Protein AF-A0A6S5TPR7-F1 (afdb_monomer_lite)

Organism: Pseudomonas putida (NCBI:txid303)

Sequence (66 aa):
MSKPHWSDAPEWAEWLSQDSDGEWFWWESMPILIPGKAGWTGGGRYKWARKTPNYQPFGLTLERRS

Radius of gyration: 10.75 Å; chains: 1; bounding box: 24×25×29 Å

Secondary structure (DSSP, 8-state):
-----GGGS-TT--EEEE-TTSEEEEESS--EEPTTSSSEE-SS-EEEEEE-SPPSSGGG--EE--

Structure (mmCIF, N/CA/C/O backbone):
data_AF-A0A6S5TPR7-F1
#
_entry.id   AF-A0A6S5TPR7-F1
#
loop_
_atom_site.group_PDB
_atom_site.id
_atom_site.type_symbol
_atom_site.label_atom_id
_atom_site.label_alt_id
_atom_site.label_comp_id
_atom_site.label_asym_id
_atom_site.label_entity_id
_atom_site.label_seq_id
_atom_site.pdbx_PDB_ins_code
_atom_site.Cartn_x
_atom_site.Cartn_y
_atom_site.Cartn_z
_atom_site.occupancy
_atom_site.B_iso_or_equiv
_atom_site.auth_seq_id
_atom_site.auth_comp_id
_atom_site.auth_asym_id
_atom_site.auth_atom_id
_atom_site.pdbx_PDB_model_num
ATOM 1 N N . MET A 1 1 ? 8.873 19.693 0.776 1.00 57.12 1 MET A N 1
ATOM 2 C CA . MET A 1 1 ? 7.572 19.055 1.074 1.00 57.12 1 MET A CA 1
ATOM 3 C C . MET A 1 1 ? 7.825 17.577 1.282 1.00 57.12 1 MET A C 1
ATOM 5 O O . MET A 1 1 ? 8.391 16.953 0.395 1.00 5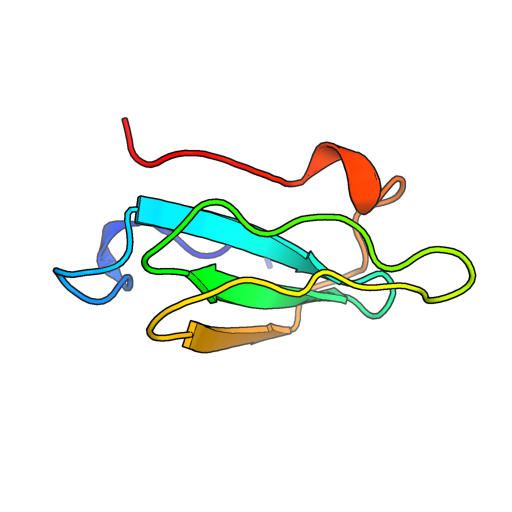7.12 1 MET A O 1
ATOM 9 N N . SER A 1 2 ? 7.514 17.074 2.469 1.00 79.69 2 SER A N 1
ATOM 10 C CA . SER A 1 2 ? 7.877 15.740 2.962 1.00 79.69 2 SER A CA 1
ATOM 11 C C . SER A 1 2 ? 6.735 14.727 2.808 1.00 79.69 2 SER A C 1
ATOM 13 O O . SER A 1 2 ? 5.603 15.112 2.506 1.00 79.69 2 SER A O 1
ATOM 15 N N . LYS A 1 3 ? 7.058 13.441 3.019 1.00 86.81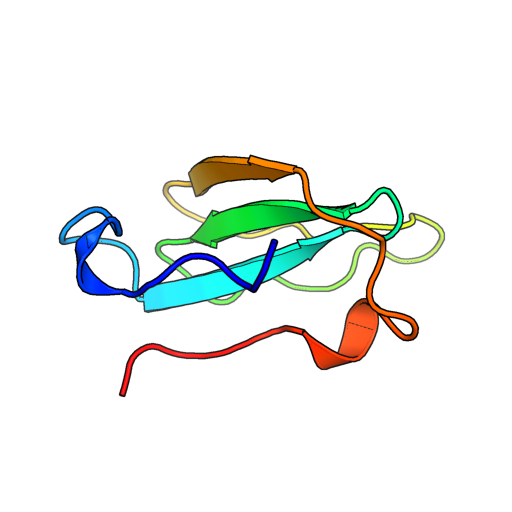 3 LYS A N 1
ATOM 16 C CA . LYS A 1 3 ? 6.130 12.300 3.138 1.00 86.81 3 LYS A CA 1
ATOM 17 C C . LYS A 1 3 ? 4.850 12.682 3.915 1.00 86.81 3 LYS A C 1
ATOM 19 O O . LYS A 1 3 ? 4.970 13.403 4.911 1.00 86.81 3 LYS A O 1
ATOM 24 N N . PRO A 1 4 ? 3.650 12.235 3.492 1.00 91.19 4 PRO A N 1
ATOM 25 C CA . PRO A 1 4 ? 2.417 12.475 4.241 1.00 91.19 4 PRO A CA 1
ATOM 26 C C . PRO A 1 4 ? 2.481 11.872 5.652 1.00 91.19 4 PRO A C 1
ATOM 28 O O . PRO A 1 4 ? 3.156 10.869 5.885 1.00 91.19 4 PRO A O 1
ATOM 31 N N . HIS A 1 5 ? 1.798 12.510 6.602 1.00 92.12 5 HIS A N 1
ATOM 32 C CA . HIS A 1 5 ? 1.797 12.089 8.000 1.00 92.12 5 HIS A CA 1
ATOM 33 C C . HIS A 1 5 ? 0.604 11.169 8.288 1.00 92.12 5 HIS A C 1
ATOM 35 O O . HIS A 1 5 ? -0.479 11.354 7.736 1.00 92.12 5 HIS A O 1
ATOM 41 N N . TRP A 1 6 ? 0.775 10.202 9.192 1.00 93.94 6 TRP A N 1
ATOM 42 C CA . TRP A 1 6 ? -0.281 9.246 9.555 1.00 93.94 6 TRP A CA 1
ATOM 43 C C . TRP A 1 6 ? -1.507 9.887 10.223 1.00 93.94 6 TRP A C 1
ATOM 45 O O . TRP A 1 6 ? -2.568 9.274 10.258 1.00 93.94 6 TRP A O 1
ATOM 55 N N . SER A 1 7 ? -1.399 11.126 10.712 1.00 93.81 7 SER A N 1
ATOM 56 C CA . SER A 1 7 ? -2.552 11.900 11.205 1.00 93.81 7 SER A CA 1
ATOM 57 C C . SER A 1 7 ? -3.556 12.256 10.108 1.00 93.81 7 SER A C 1
ATOM 59 O O . SER A 1 7 ? -4.720 12.483 10.415 1.00 93.81 7 SER A O 1
ATOM 61 N N . ASP A 1 8 ? -3.11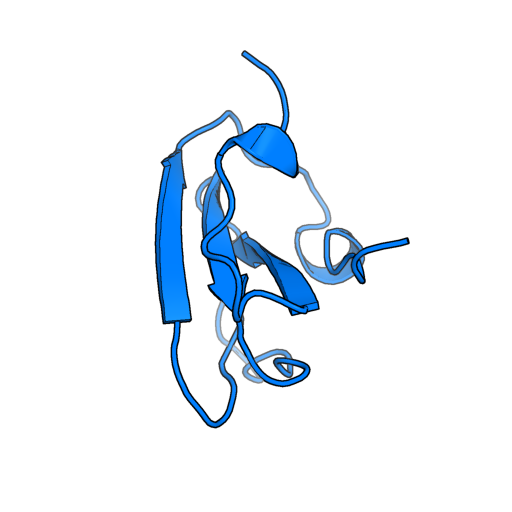3 12.309 8.849 1.00 93.06 8 ASP A N 1
ATOM 62 C CA . ASP A 1 8 ? -3.961 12.607 7.688 1.00 93.06 8 ASP A CA 1
ATOM 63 C C . ASP A 1 8 ? -4.522 11.323 7.050 1.00 93.06 8 ASP A C 1
ATOM 65 O O . ASP A 1 8 ? -5.298 11.371 6.086 1.00 93.06 8 ASP A O 1
ATOM 69 N N . ALA A 1 9 ? -4.089 10.162 7.549 1.00 94.88 9 ALA A N 1
ATOM 70 C CA . ALA A 1 9 ? -4.465 8.871 7.015 1.00 94.88 9 ALA A CA 1
ATOM 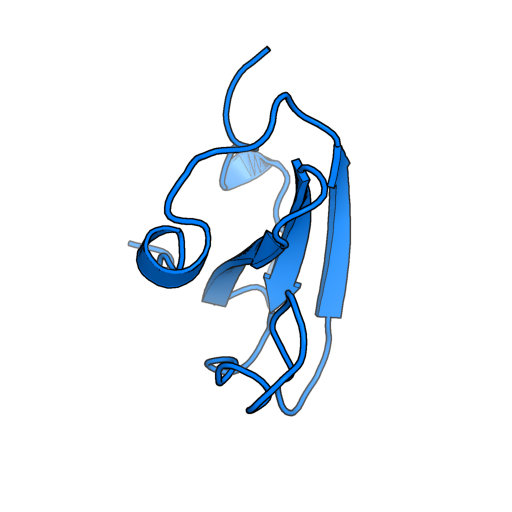71 C C . ALA A 1 9 ? -5.904 8.518 7.427 1.00 94.88 9 ALA A C 1
ATOM 73 O O . ALA A 1 9 ? -6.309 8.762 8.566 1.00 94.88 9 ALA A O 1
ATOM 74 N N . PRO A 1 10 ? -6.692 7.908 6.527 1.00 95.81 10 PRO A N 1
ATOM 75 C CA . PRO A 1 10 ? -7.956 7.294 6.908 1.00 95.81 10 PR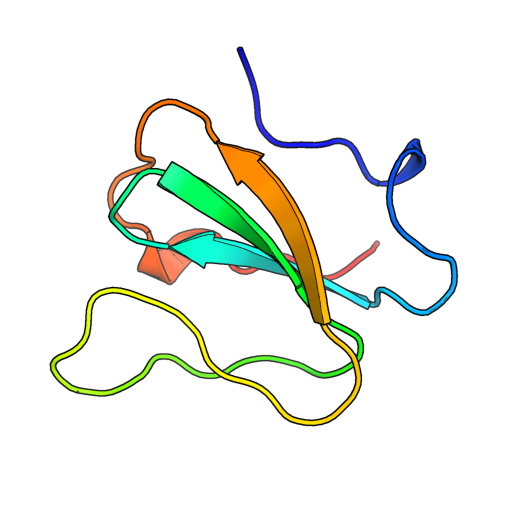O A CA 1
ATOM 76 C C . PRO A 1 10 ? -7.772 6.276 8.040 1.00 95.81 10 PRO A C 1
ATOM 78 O O . PRO A 1 10 ? -6.747 5.604 8.107 1.00 95.81 10 PRO A O 1
ATOM 81 N N . GLU A 1 11 ? -8.788 6.095 8.886 1.00 95.81 11 GLU A N 1
ATOM 82 C CA . GLU A 1 11 ? -8.717 5.155 10.019 1.00 95.81 11 GLU A CA 1
ATOM 83 C C . GLU A 1 11 ? -8.387 3.721 9.595 1.00 95.81 11 GLU A C 1
ATOM 85 O O . GLU A 1 11 ? -7.714 3.010 10.326 1.00 95.81 11 GLU A O 1
ATOM 90 N N . TRP A 1 12 ? -8.810 3.330 8.393 1.00 95.12 12 TRP A N 1
ATOM 91 C CA . TRP A 1 12 ? -8.570 2.012 7.812 1.00 95.12 12 TRP A CA 1
ATOM 92 C C . TRP A 1 12 ? -7.200 1.836 7.158 1.00 95.12 12 TRP A C 1
ATOM 94 O O . TRP A 1 12 ? -6.893 0.746 6.685 1.00 95.12 12 TRP A O 1
ATOM 104 N N . ALA A 1 13 ? -6.421 2.908 7.021 1.00 95.88 13 ALA A N 1
ATOM 105 C CA . ALA A 1 13 ? -5.131 2.834 6.361 1.00 95.88 13 ALA A CA 1
ATOM 106 C C . ALA A 1 13 ? -4.106 2.184 7.293 1.00 95.88 13 ALA A C 1
ATOM 108 O O . ALA A 1 13 ? -3.827 2.689 8.383 1.00 95.88 13 ALA A O 1
ATOM 109 N N . GLU A 1 14 ? -3.514 1.102 6.804 1.00 96.06 14 GLU A N 1
ATOM 110 C CA . GLU A 1 14 ? -2.483 0.315 7.482 1.00 96.06 14 GLU A CA 1
ATOM 111 C C . GLU A 1 14 ? -1.126 0.450 6.788 1.00 96.06 14 GLU A C 1
ATOM 113 O O . GLU A 1 14 ? -0.083 0.234 7.406 1.00 96.06 14 GLU A O 1
ATOM 118 N N . TRP A 1 15 ? -1.122 0.840 5.508 1.00 95.88 15 TRP A N 1
ATOM 119 C CA . TRP A 1 15 ? 0.093 0.993 4.715 1.00 95.88 15 TRP A CA 1
ATOM 120 C C . TRP A 1 15 ? 0.132 2.311 3.956 1.00 95.88 15 TRP A C 1
ATOM 122 O O . TRP A 1 15 ? -0.895 2.877 3.579 1.00 95.88 15 TRP A O 1
ATOM 132 N N . LEU A 1 16 ? 1.347 2.777 3.714 1.00 95.00 16 LEU A N 1
ATOM 133 C CA . LEU A 1 16 ? 1.661 3.950 2.922 1.00 95.00 16 LEU A CA 1
ATOM 134 C C . LEU A 1 16 ? 2.752 3.572 1.929 1.00 95.00 16 LEU A C 1
ATOM 136 O O . LEU A 1 16 ? 3.745 2.959 2.310 1.00 95.00 16 LEU A O 1
ATOM 140 N N . SER A 1 17 ? 2.593 3.951 0.668 1.00 93.94 17 SER A N 1
ATOM 141 C CA . SER A 1 17 ? 3.647 3.799 -0.333 1.00 93.94 17 SER A CA 1
ATOM 142 C C . SER A 1 17 ? 3.699 5.003 -1.259 1.00 93.94 17 SER A C 1
ATOM 144 O O . SER A 1 17 ? 2.722 5.749 -1.375 1.00 93.94 17 SER A O 1
ATOM 146 N N . GLN A 1 18 ? 4.844 5.188 -1.910 1.00 92.62 18 GLN A N 1
ATOM 147 C CA . GLN A 1 18 ? 5.018 6.133 -3.001 1.00 92.62 18 GLN A CA 1
ATOM 148 C C . GLN A 1 18 ? 5.267 5.385 -4.312 1.00 92.62 18 GLN A C 1
ATOM 150 O O . GLN A 1 18 ? 6.074 4.451 -4.369 1.00 92.62 18 GLN A O 1
ATOM 155 N N . ASP A 1 19 ? 4.607 5.833 -5.369 1.00 90.19 19 ASP A N 1
ATOM 156 C CA . ASP A 1 19 ? 4.898 5.437 -6.738 1.00 90.19 19 ASP A CA 1
ATOM 157 C C . ASP A 1 19 ? 6.115 6.206 -7.282 1.00 90.19 19 ASP A C 1
ATOM 159 O O . ASP A 1 19 ? 6.587 7.203 -6.724 1.00 90.19 19 ASP A O 1
ATOM 163 N N . SER A 1 20 ? 6.668 5.727 -8.394 1.00 87.81 20 SER A N 1
ATOM 164 C CA . SER A 1 20 ? 7.887 6.286 -8.999 1.00 87.81 20 SER A CA 1
ATOM 165 C C . SER A 1 20 ? 7.774 7.743 -9.451 1.00 87.81 20 SER A C 1
ATOM 167 O O . SER A 1 20 ? 8.797 8.405 -9.645 1.00 87.81 20 SER A O 1
ATOM 169 N N . ASP A 1 21 ? 6.550 8.225 -9.645 1.00 87.44 21 ASP A N 1
ATOM 170 C CA . ASP A 1 21 ? 6.205 9.559 -10.120 1.00 87.44 21 ASP A CA 1
ATOM 171 C C . ASP A 1 21 ? 5.925 10.538 -8.962 1.00 87.44 21 ASP A C 1
ATOM 173 O O . ASP A 1 21 ? 5.492 11.676 -9.185 1.00 87.44 21 ASP A O 1
ATOM 177 N N . GLY A 1 22 ? 6.168 10.084 -7.730 1.00 90.69 22 GLY A N 1
ATOM 178 C CA . GLY A 1 22 ? 6.090 10.887 -6.524 1.00 90.69 22 GLY A CA 1
ATOM 179 C C . GLY A 1 22 ? 4.724 10.874 -5.835 1.00 90.69 22 GLY A C 1
ATOM 180 O O . GLY A 1 22 ? 4.558 11.570 -4.824 1.00 90.69 22 GLY A O 1
ATOM 181 N N . GLU A 1 23 ? 3.752 10.124 -6.357 1.00 92.81 23 GLU A N 1
ATOM 182 C CA . GLU A 1 23 ? 2.413 10.007 -5.776 1.00 92.81 23 GLU A CA 1
ATOM 183 C C . GLU A 1 23 ? 2.380 9.050 -4.590 1.00 92.81 23 GLU A C 1
ATOM 185 O O . GLU A 1 23 ? 2.893 7.940 -4.654 1.00 92.81 23 GLU A O 1
ATOM 190 N N . TRP A 1 24 ? 1.771 9.495 -3.495 1.00 94.00 24 TRP A N 1
ATOM 191 C CA . TRP A 1 24 ? 1.599 8.710 -2.281 1.00 94.00 24 TRP A CA 1
ATOM 192 C C . TRP A 1 24 ? 0.188 8.147 -2.181 1.00 94.00 24 TRP A C 1
ATOM 194 O O . TRP A 1 24 ? -0.790 8.862 -2.424 1.00 94.00 24 TRP A O 1
ATOM 204 N N . PHE A 1 25 ? 0.088 6.910 -1.706 1.00 94.94 25 PHE A N 1
ATOM 205 C CA . PHE A 1 25 ? -1.171 6.199 -1.525 1.00 94.94 25 PHE A CA 1
ATOM 206 C C . PHE A 1 25 ? -1.248 5.551 -0.145 1.00 94.94 25 PHE A C 1
ATOM 208 O O . PHE A 1 25 ? -0.314 4.881 0.296 1.00 94.94 25 PHE A O 1
ATOM 215 N N . TRP A 1 26 ? -2.387 5.744 0.515 1.00 96.38 26 TRP A N 1
ATOM 216 C CA . TRP A 1 26 ? -2.794 4.979 1.689 1.00 96.38 26 TRP A CA 1
ATOM 217 C C . TRP A 1 26 ? -3.449 3.674 1.248 1.00 96.38 26 TRP A C 1
ATOM 219 O O . TRP A 1 26 ? -4.276 3.705 0.334 1.00 96.38 26 TRP A O 1
ATOM 229 N N . TRP A 1 27 ? -3.157 2.573 1.936 1.00 96.50 27 TRP A N 1
ATOM 230 C CA . TRP A 1 27 ? -3.726 1.256 1.656 1.00 96.50 27 TRP A CA 1
ATOM 231 C C . TRP A 1 27 ? -4.241 0.586 2.924 1.00 96.50 27 TRP A C 1
ATOM 233 O O . TRP A 1 27 ? -3.629 0.672 3.988 1.00 96.50 27 TRP A O 1
ATOM 243 N N . GLU A 1 28 ? -5.360 -0.115 2.791 1.00 96.19 28 GLU A N 1
ATOM 244 C CA . GLU A 1 28 ? -5.924 -0.969 3.838 1.00 96.19 28 GLU A CA 1
ATOM 245 C C . GLU A 1 28 ? -5.138 -2.274 4.000 1.00 96.19 28 GLU A C 1
ATOM 247 O O . GLU A 1 28 ? -4.884 -2.725 5.109 1.00 96.19 28 GLU A O 1
ATOM 252 N N . SER A 1 29 ? -4.727 -2.890 2.891 1.00 95.38 29 SER A N 1
ATOM 253 C CA . SER A 1 29 ? -3.914 -4.111 2.889 1.00 95.38 29 SER A CA 1
ATOM 254 C C . SER A 1 29 ? -2.536 -3.846 2.303 1.00 95.38 29 SER A C 1
ATOM 256 O O . SER A 1 29 ? -2.354 -2.885 1.559 1.00 95.38 29 SER A O 1
ATOM 258 N N . MET A 1 30 ? -1.572 -4.715 2.621 1.00 94.50 30 MET A N 1
ATOM 259 C CA . MET A 1 30 ? -0.202 -4.583 2.128 1.00 94.50 30 MET A CA 1
ATOM 260 C C . MET A 1 30 ? -0.194 -4.601 0.593 1.00 94.50 30 MET A C 1
ATOM 262 O O . MET A 1 30 ? -0.575 -5.620 0.007 1.00 94.50 30 MET A O 1
ATOM 266 N N . PRO A 1 31 ? 0.223 -3.514 -0.078 1.00 93.75 31 PRO A N 1
ATOM 267 C CA . PRO A 1 31 ? 0.365 -3.525 -1.517 1.00 93.75 31 PRO A CA 1
ATOM 268 C C . PRO A 1 31 ? 1.628 -4.291 -1.931 1.00 93.75 31 PRO A C 1
ATOM 270 O O . PRO A 1 31 ? 2.597 -4.418 -1.182 1.00 93.75 31 PRO A O 1
ATOM 273 N N . ILE A 1 32 ? 1.625 -4.776 -3.164 1.00 91.62 32 ILE A N 1
ATOM 274 C CA . ILE A 1 32 ? 2.749 -5.413 -3.841 1.00 91.62 32 ILE A CA 1
ATOM 275 C C . ILE A 1 32 ? 3.227 -4.530 -4.994 1.00 91.62 32 ILE A C 1
ATOM 277 O O . ILE A 1 32 ? 2.458 -3.775 -5.595 1.00 91.62 32 ILE A O 1
ATOM 281 N N . LEU A 1 33 ? 4.513 -4.633 -5.323 1.00 89.69 33 LEU A N 1
ATOM 282 C CA . LEU A 1 33 ? 5.053 -3.999 -6.522 1.00 89.69 33 LEU A CA 1
ATOM 283 C C . LEU A 1 33 ? 4.454 -4.649 -7.764 1.00 89.69 33 LEU A C 1
ATOM 285 O O . LEU A 1 33 ? 4.375 -5.875 -7.853 1.00 89.69 33 LEU A O 1
ATOM 289 N N . ILE A 1 34 ? 4.081 -3.831 -8.746 1.00 84.31 34 ILE A N 1
ATOM 290 C CA . ILE A 1 34 ? 3.644 -4.337 -10.044 1.00 84.31 34 ILE A CA 1
ATOM 291 C C . ILE A 1 34 ? 4.889 -4.599 -10.908 1.00 84.31 34 ILE A C 1
ATOM 293 O O . ILE A 1 34 ? 5.598 -3.647 -11.247 1.00 84.31 34 ILE A O 1
ATOM 297 N N . PRO A 1 35 ? 5.167 -5.848 -11.327 1.00 82.44 35 PRO A N 1
ATOM 298 C CA . PRO A 1 35 ? 6.314 -6.138 -12.183 1.00 82.44 35 PRO A CA 1
ATOM 299 C C . PRO A 1 35 ? 6.259 -5.338 -13.489 1.00 82.44 35 PRO A C 1
ATOM 301 O O . PRO A 1 35 ? 5.240 -5.322 -14.180 1.00 82.44 35 PRO A O 1
ATOM 304 N N . GLY A 1 36 ? 7.356 -4.656 -13.824 1.00 82.25 36 GLY A N 1
ATOM 305 C CA . GLY A 1 36 ? 7.453 -3.839 -15.037 1.00 82.25 36 GLY A CA 1
ATOM 306 C C . GLY A 1 36 ? 6.646 -2.535 -15.013 1.00 82.25 36 GLY A C 1
ATOM 307 O O . GLY A 1 36 ? 6.621 -1.835 -16.024 1.00 82.25 36 GLY A O 1
ATOM 308 N N . LYS A 1 37 ? 6.007 -2.180 -13.888 1.00 81.88 37 LYS A N 1
ATOM 309 C CA . LYS A 1 37 ? 5.410 -0.854 -13.694 1.00 81.88 37 LYS A CA 1
ATOM 310 C C . LYS A 1 37 ? 6.055 -0.132 -12.525 1.00 81.88 37 LYS A C 1
ATOM 312 O O . LYS A 1 37 ? 6.728 -0.705 -11.676 1.00 81.88 37 LYS A O 1
ATOM 317 N N . ALA A 1 38 ? 5.839 1.169 -12.517 1.00 83.25 38 ALA A N 1
ATOM 318 C CA . ALA A 1 38 ? 6.538 2.088 -11.650 1.00 83.25 38 ALA A CA 1
ATOM 319 C C . ALA A 1 38 ? 5.642 2.523 -10.473 1.00 83.25 38 ALA A C 1
ATOM 321 O O . ALA A 1 38 ? 5.537 3.711 -10.173 1.00 83.25 38 ALA A O 1
ATOM 322 N N . GLY A 1 39 ? 4.967 1.547 -9.853 1.00 86.62 39 GLY A N 1
ATOM 323 C CA . GLY A 1 39 ? 4.015 1.778 -8.770 1.00 86.62 39 GLY A CA 1
ATOM 324 C C . GLY A 1 39 ? 3.541 0.511 -8.058 1.00 86.62 39 GLY A C 1
ATOM 325 O O . GLY A 1 39 ? 3.943 -0.613 -8.394 1.00 86.62 39 GLY A O 1
ATOM 326 N N . TRP A 1 40 ? 2.692 0.723 -7.059 1.00 90.12 40 TRP A N 1
ATOM 327 C CA . TRP A 1 40 ? 2.166 -0.300 -6.157 1.00 90.12 40 TRP A CA 1
ATOM 328 C C . TRP A 1 40 ? 0.712 -0.667 -6.492 1.00 90.12 40 TRP A C 1
ATOM 330 O O . TRP A 1 40 ? -0.065 0.147 -6.988 1.00 90.12 40 TRP A O 1
ATOM 340 N N . THR A 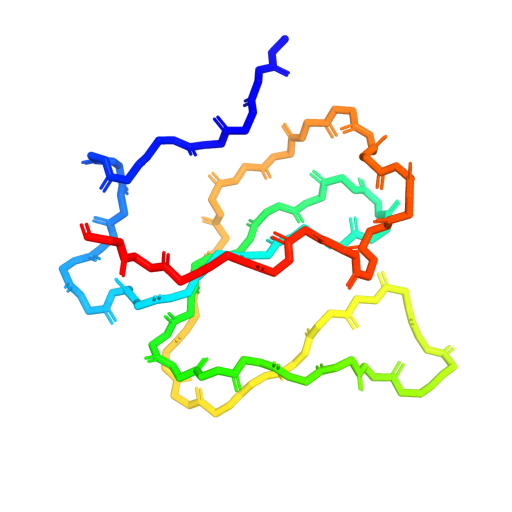1 41 ? 0.317 -1.909 -6.215 1.00 89.38 41 THR A N 1
ATOM 341 C CA . THR A 1 41 ? -1.086 -2.347 -6.274 1.00 89.38 41 THR A CA 1
ATOM 342 C C . THR A 1 41 ? -1.405 -3.222 -5.075 1.00 89.38 41 THR A C 1
ATOM 344 O O . THR A 1 41 ? -0.556 -3.982 -4.625 1.00 89.38 41 THR A O 1
ATOM 347 N N . GLY A 1 42 ? -2.615 -3.142 -4.539 1.00 87.06 42 GLY A N 1
ATOM 348 C CA . GLY A 1 42 ? -3.010 -3.897 -3.355 1.00 87.06 42 GLY A CA 1
ATOM 349 C C . GLY A 1 42 ? -4.484 -4.271 -3.383 1.00 87.06 42 GLY A C 1
ATOM 350 O O . GLY A 1 42 ? -5.260 -3.734 -4.173 1.00 87.06 42 GLY A O 1
ATOM 351 N N . GLY A 1 43 ? -4.857 -5.210 -2.515 1.00 79.06 43 GLY A N 1
ATOM 352 C CA . GLY A 1 43 ? -6.258 -5.490 -2.209 1.00 79.06 43 GLY A CA 1
ATOM 353 C C . GLY A 1 43 ? -6.847 -4.463 -1.235 1.00 79.06 43 GLY A C 1
ATOM 354 O O . GLY A 1 43 ? -6.116 -3.763 -0.536 1.00 79.06 43 GLY A O 1
ATOM 355 N N . GLY A 1 44 ? -8.178 -4.404 -1.163 1.00 89.31 44 GLY A N 1
ATOM 356 C CA . GLY A 1 44 ? -8.899 -3.529 -0.232 1.00 89.31 44 GLY A CA 1
ATOM 357 C C . GLY A 1 44 ? -8.984 -2.070 -0.685 1.00 89.31 44 GLY A C 1
ATOM 358 O O . GLY A 1 44 ? -8.853 -1.752 -1.870 1.00 89.31 44 GLY A O 1
ATOM 359 N N . ARG A 1 45 ? -9.263 -1.174 0.267 1.00 94.81 45 ARG A N 1
ATOM 360 C CA . ARG A 1 45 ? -9.358 0.266 0.009 1.00 94.81 45 ARG A CA 1
ATOM 361 C C . ARG A 1 45 ? -7.982 0.883 -0.195 1.00 94.81 45 ARG A C 1
ATOM 363 O O . ARG A 1 45 ? -7.012 0.541 0.482 1.00 94.81 45 ARG A O 1
ATOM 370 N N . TYR A 1 46 ? -7.941 1.866 -1.085 1.00 94.50 46 TYR A N 1
ATOM 371 C CA . TYR A 1 46 ? -6.802 2.753 -1.241 1.00 94.50 46 TYR A CA 1
ATOM 372 C C . TYR A 1 46 ? -7.269 4.196 -1.425 1.00 94.50 46 TYR A C 1
ATOM 374 O O . TYR A 1 46 ? -8.407 4.458 -1.826 1.00 94.50 46 TYR A O 1
ATOM 382 N N . LYS A 1 47 ? -6.403 5.150 -1.083 1.00 96.00 47 LYS A N 1
ATOM 383 C CA . LYS A 1 47 ? -6.691 6.581 -1.202 1.00 96.00 47 LYS A CA 1
ATOM 384 C C . LYS A 1 47 ? -5.425 7.333 -1.574 1.00 96.00 47 LYS A C 1
ATOM 386 O O . LYS A 1 47 ? -4.415 7.223 -0.885 1.00 96.00 47 LYS A O 1
ATOM 391 N N . TRP A 1 48 ? -5.507 8.138 -2.628 1.00 95.44 48 TRP A N 1
ATOM 392 C CA . TRP A 1 48 ? -4.451 9.086 -2.971 1.00 95.44 48 TRP A CA 1
ATOM 393 C C . TRP A 1 48 ? -4.258 10.092 -1.830 1.00 95.44 48 TRP A C 1
ATOM 395 O O . TRP A 1 48 ? -5.222 10.691 -1.345 1.00 95.44 48 TRP A O 1
ATOM 405 N N . ALA A 1 49 ? -3.016 10.247 -1.382 1.00 94.19 49 ALA A N 1
ATOM 406 C CA . ALA A 1 49 ? -2.654 11.140 -0.292 1.00 94.19 49 ALA A CA 1
ATOM 407 C C . ALA A 1 49 ? -2.193 12.497 -0.829 1.00 94.19 49 ALA A C 1
ATOM 409 O O . ALA A 1 49 ? -2.781 13.526 -0.501 1.00 94.19 49 ALA A O 1
ATOM 410 N N . ARG A 1 50 ? -1.116 12.497 -1.626 1.00 93.44 50 ARG A N 1
ATOM 411 C CA . ARG A 1 50 ? -0.516 13.694 -2.237 1.00 93.44 50 ARG A CA 1
ATOM 412 C C . ARG A 1 50 ? 0.603 13.327 -3.210 1.00 93.44 50 ARG A C 1
ATOM 414 O O . ARG A 1 50 ? 1.118 12.217 -3.172 1.00 93.44 50 ARG A O 1
ATOM 421 N N . LYS A 1 51 ? 1.088 14.317 -3.962 1.00 90.88 51 LYS A N 1
ATOM 422 C CA . LYS A 1 51 ? 2.350 14.240 -4.713 1.00 90.88 51 LYS A CA 1
ATOM 423 C C . LYS A 1 51 ? 3.478 14.977 -3.979 1.00 90.88 51 LYS A C 1
ATOM 425 O O . LYS A 1 51 ? 3.263 16.058 -3.417 1.00 90.88 51 LYS A O 1
ATOM 430 N N . THR A 1 52 ? 4.675 14.401 -3.968 1.00 89.19 52 THR A N 1
ATOM 431 C CA . THR A 1 52 ? 5.925 15.035 -3.502 1.00 89.19 52 THR A CA 1
ATOM 432 C C . THR A 1 52 ? 7.034 14.771 -4.527 1.00 89.19 52 THR A C 1
ATOM 434 O O . THR A 1 52 ? 6.811 13.983 -5.442 1.00 89.19 52 THR A O 1
ATOM 437 N N . PRO A 1 53 ? 8.234 15.376 -4.408 1.00 86.00 53 PRO A N 1
ATOM 438 C CA . PRO A 1 53 ? 9.380 14.917 -5.186 1.00 86.00 53 PRO A CA 1
ATOM 439 C C . PRO A 1 53 ? 9.582 13.406 -5.020 1.00 86.00 53 PRO A C 1
ATOM 441 O O . PRO A 1 53 ? 9.322 12.853 -3.943 1.00 86.00 53 PRO A O 1
ATOM 444 N N . ASN A 1 54 ? 10.000 12.756 -6.101 1.00 81.00 54 ASN A N 1
ATOM 445 C CA . ASN A 1 54 ? 10.115 11.304 -6.166 1.00 81.00 54 ASN A CA 1
ATOM 446 C C . ASN A 1 54 ? 11.198 10.843 -5.184 1.00 81.00 54 ASN A C 1
ATOM 448 O O . ASN A 1 54 ? 12.350 11.270 -5.300 1.00 81.00 54 ASN A O 1
ATOM 452 N N . TYR A 1 55 ? 10.856 9.957 -4.246 1.00 68.56 55 TYR A N 1
ATOM 453 C CA . TYR A 1 55 ? 11.873 9.184 -3.544 1.00 68.56 55 TYR A CA 1
ATOM 454 C C . TYR A 1 55 ? 12.336 8.058 -4.462 1.00 68.56 55 TYR A C 1
ATOM 456 O O . TYR A 1 55 ? 11.550 7.216 -4.890 1.00 68.56 55 TYR A O 1
ATOM 464 N N . GLN A 1 56 ? 13.631 8.039 -4.760 1.00 69.25 56 GLN A N 1
ATOM 465 C CA . GLN A 1 56 ? 14.282 6.913 -5.416 1.00 69.25 56 GLN A CA 1
ATOM 466 C C . GLN A 1 56 ? 15.153 6.185 -4.386 1.00 69.25 56 GLN A C 1
ATOM 468 O O . GLN A 1 56 ? 15.960 6.841 -3.725 1.00 69.25 56 GLN A O 1
ATOM 473 N N . PRO A 1 57 ? 15.023 4.855 -4.244 1.00 74.88 57 PRO A N 1
ATOM 474 C CA . PRO A 1 57 ? 14.097 3.967 -4.962 1.00 74.88 57 PRO A CA 1
ATOM 475 C C . PRO A 1 57 ? 12.673 3.951 -4.356 1.00 74.88 57 PRO A C 1
ATOM 477 O O . PRO A 1 57 ? 12.498 3.679 -3.169 1.00 74.88 57 PRO A O 1
ATOM 480 N N . PHE A 1 58 ? 11.639 4.148 -5.187 1.00 75.69 58 PHE A N 1
ATOM 481 C CA . PHE A 1 58 ? 10.228 4.145 -4.747 1.00 75.69 58 PHE A CA 1
ATOM 482 C C . PHE A 1 58 ? 9.796 2.793 -4.145 1.00 75.69 58 PHE A C 1
ATOM 484 O O . PHE A 1 58 ? 8.952 2.739 -3.253 1.00 75.69 58 PHE A O 1
ATOM 491 N N . GLY A 1 59 ? 10.440 1.697 -4.564 1.00 75.44 59 GLY A N 1
ATOM 492 C CA . GLY A 1 59 ? 10.223 0.347 -4.035 1.00 75.44 59 GLY A CA 1
ATOM 493 C C . GLY A 1 59 ? 10.578 0.159 -2.553 1.00 75.44 59 GLY A C 1
ATOM 494 O O . GLY A 1 59 ? 10.198 -0.850 -1.970 1.00 75.44 59 GLY A O 1
ATOM 495 N N . LEU A 1 60 ? 11.272 1.120 -1.930 1.00 81.69 60 LEU A N 1
ATOM 496 C CA . LEU A 1 60 ? 11.597 1.109 -0.496 1.00 81.69 60 LEU A CA 1
ATOM 497 C C . LEU A 1 60 ? 10.685 2.018 0.342 1.00 81.69 60 LEU A C 1
ATOM 499 O O . LEU A 1 60 ? 10.907 2.170 1.538 1.00 81.69 60 LEU A O 1
ATOM 503 N N . THR A 1 61 ? 9.678 2.645 -0.271 1.00 86.12 61 THR A N 1
ATOM 504 C CA . THR A 1 61 ? 8.796 3.605 0.417 1.00 86.12 61 THR A CA 1
ATOM 505 C C . THR A 1 61 ? 7.612 2.955 1.125 1.00 86.12 61 THR A C 1
ATOM 507 O O . THR A 1 61 ? 6.868 3.662 1.801 1.00 86.12 61 THR A O 1
ATOM 510 N N . LEU A 1 62 ? 7.427 1.637 0.975 1.00 91.12 62 LEU A N 1
ATOM 511 C CA . LEU A 1 62 ? 6.352 0.913 1.641 1.00 91.12 62 LEU A CA 1
ATOM 512 C C . LEU A 1 62 ? 6.571 0.909 3.157 1.00 91.12 62 LEU A C 1
ATOM 514 O O . LEU A 1 62 ? 7.506 0.297 3.670 1.00 91.12 62 LEU A O 1
ATOM 518 N N . GLU A 1 63 ? 5.665 1.568 3.862 1.00 92.81 63 GLU A N 1
ATOM 519 C CA . GLU A 1 63 ? 5.674 1.729 5.307 1.00 92.81 63 GLU A CA 1
ATOM 520 C C . GLU A 1 63 ? 4.361 1.211 5.894 1.00 92.81 63 GLU A C 1
ATOM 522 O O . GLU A 1 63 ? 3.284 1.492 5.366 1.00 92.81 63 GLU A O 1
ATOM 527 N N . ARG A 1 64 ? 4.449 0.473 7.005 1.00 93.38 64 ARG A N 1
ATOM 528 C CA . ARG A 1 64 ? 3.285 0.073 7.804 1.00 93.38 64 ARG A CA 1
ATOM 529 C C . ARG A 1 64 ? 3.057 1.088 8.915 1.00 93.38 64 ARG A C 1
ATOM 531 O O . ARG A 1 64 ? 4.024 1.557 9.515 1.00 93.38 64 ARG A O 1
ATOM 538 N N . ARG A 1 65 ? 1.795 1.369 9.227 1.00 90.31 65 ARG A N 1
ATOM 539 C CA . ARG A 1 65 ? 1.416 2.148 10.406 1.00 90.31 65 ARG A CA 1
ATOM 540 C C . ARG A 1 65 ? 1.998 1.492 11.667 1.00 90.31 65 ARG A C 1
ATOM 542 O O . ARG A 1 65 ? 1.896 0.274 11.837 1.00 90.31 65 ARG A O 1
ATOM 549 N N . SER A 1 66 ? 2.670 2.290 12.496 1.00 79.06 66 SER A N 1
ATOM 550 C CA . SER A 1 66 ? 3.288 1.881 13.768 1.00 79.06 66 SER A CA 1
ATOM 551 C C . SER A 1 66 ? 2.428 2.257 14.960 1.00 79.06 66 SER A C 1
ATOM 553 O O . SER A 1 66 ? 1.901 3.394 14.920 1.00 79.06 66 SER A O 1
#

Foldseek 3Di:
DDDDDCVQADPQFFKWFAFQQQWIKTDNDQWDDDPPGRDTDDDDDMDTDDGDPGDPVRNPRIDGDD

pLDDT: mean 88.79, std 7.85, range [57.12, 96.5]